Protein AF-A0A662MSS7-F1 (afdb_monomer)

Structure (mmCIF, N/CA/C/O backbone):
data_AF-A0A662MSS7-F1
#
_entry.id   AF-A0A662MSS7-F1
#
loop_
_atom_site.group_PDB
_atom_site.id
_atom_site.type_symbol
_atom_site.label_atom_id
_atom_site.label_alt_id
_atom_site.label_comp_id
_atom_site.label_asym_id
_atom_site.label_entity_id
_atom_site.label_seq_id
_atom_site.pdbx_PDB_ins_code
_atom_site.Cartn_x
_atom_site.Cartn_y
_atom_site.Cartn_z
_atom_site.occupancy
_atom_site.B_iso_or_equiv
_atom_site.auth_seq_id
_atom_site.auth_comp_id
_atom_site.auth_asym_id
_atom_site.auth_atom_id
_atom_site.pdbx_PDB_model_num
ATOM 1 N N . MET A 1 1 ? 10.303 -1.886 -15.507 1.00 57.03 1 MET A N 1
ATOM 2 C CA . MET A 1 1 ? 9.021 -2.333 -16.050 1.00 57.03 1 MET A CA 1
ATOM 3 C C . MET A 1 1 ? 9.211 -3.732 -16.575 1.00 57.03 1 MET A C 1
ATOM 5 O O . MET A 1 1 ? 8.990 -4.024 -17.753 1.00 57.03 1 MET A O 1
ATOM 9 N N . ASP A 1 2 ? 9.687 -4.584 -15.674 1.00 58.31 2 ASP A N 1
ATOM 10 C CA . ASP A 1 2 ? 9.754 -6.023 -15.863 1.00 58.31 2 ASP A CA 1
ATOM 11 C C . ASP A 1 2 ? 8.463 -6.709 -15.373 1.00 58.31 2 ASP A C 1
ATOM 13 O O . ASP A 1 2 ? 8.246 -7.881 -15.692 1.00 58.31 2 ASP A O 1
ATOM 17 N N . GLY A 1 3 ? 7.535 -5.946 -14.777 1.00 56.47 3 GLY A N 1
ATOM 18 C CA . GLY A 1 3 ? 6.112 -6.270 -14.711 1.00 56.47 3 GLY A CA 1
ATOM 19 C C . GLY A 1 3 ? 5.727 -7.208 -13.571 1.00 56.47 3 GLY A C 1
ATOM 20 O O . GLY A 1 3 ? 4.730 -7.925 -13.697 1.00 56.47 3 GLY A O 1
ATOM 21 N N . HIS A 1 4 ? 6.492 -7.213 -12.475 1.00 67.62 4 HIS A N 1
ATOM 22 C CA . HIS A 1 4 ? 6.287 -8.103 -11.323 1.00 67.62 4 HIS A CA 1
ATOM 23 C C . HIS A 1 4 ? 5.710 -7.417 -10.082 1.00 67.62 4 HIS A C 1
ATOM 25 O O . HIS A 1 4 ? 5.686 -8.004 -9.011 1.00 67.62 4 HIS A O 1
ATOM 31 N N . ASN A 1 5 ? 5.091 -6.265 -10.265 1.00 69.62 5 ASN A N 1
ATOM 32 C CA . ASN A 1 5 ? 4.289 -5.455 -9.343 1.00 69.62 5 ASN A CA 1
ATOM 33 C C . ASN A 1 5 ? 3.143 -6.173 -8.559 1.00 69.62 5 ASN A C 1
ATOM 35 O O . ASN A 1 5 ? 2.266 -5.586 -7.930 1.00 69.62 5 ASN A O 1
ATOM 39 N N . GLY A 1 6 ? 3.066 -7.502 -8.604 1.00 75.00 6 GLY A N 1
ATOM 40 C CA . GLY A 1 6 ? 2.113 -8.294 -7.834 1.00 75.00 6 GLY A CA 1
ATOM 41 C C . GLY A 1 6 ? 2.415 -8.302 -6.332 1.00 75.00 6 GLY A C 1
ATOM 42 O O . GLY A 1 6 ? 3.570 -8.272 -5.909 1.00 75.00 6 GLY A O 1
ATOM 43 N N . ILE A 1 7 ? 1.364 -8.457 -5.519 1.00 80.69 7 ILE A N 1
ATOM 44 C CA . ILE A 1 7 ? 1.515 -8.724 -4.083 1.00 80.69 7 ILE A CA 1
ATOM 45 C C . ILE A 1 7 ? 2.167 -10.096 -3.901 1.00 80.69 7 ILE A C 1
ATOM 47 O O . ILE A 1 7 ? 1.611 -11.122 -4.300 1.00 80.69 7 ILE A O 1
ATOM 51 N N . SER A 1 8 ? 3.322 -10.116 -3.247 1.00 84.94 8 SER A N 1
ATOM 52 C CA . SER A 1 8 ? 4.061 -11.332 -2.918 1.00 84.94 8 SER A CA 1
ATOM 53 C C . SER A 1 8 ? 3.572 -11.953 -1.609 1.00 84.94 8 SER A C 1
ATOM 55 O O . SER A 1 8 ? 3.489 -13.178 -1.473 1.00 84.94 8 SER A O 1
ATOM 57 N N . LYS A 1 9 ? 3.230 -11.114 -0.623 1.00 87.19 9 LYS A N 1
ATOM 58 C CA . LYS A 1 9 ? 2.864 -11.545 0.730 1.00 87.19 9 LYS A CA 1
ATOM 59 C C . LYS A 1 9 ? 2.110 -10.458 1.485 1.00 87.19 9 LYS A C 1
ATOM 61 O O . LYS A 1 9 ? 2.366 -9.275 1.324 1.00 87.19 9 LYS A O 1
ATOM 66 N N . ILE A 1 10 ? 1.229 -10.879 2.392 1.00 87.69 10 ILE A N 1
ATOM 67 C CA . ILE A 1 10 ? 0.607 -9.992 3.380 1.00 87.69 10 ILE A CA 1
ATOM 68 C C . ILE A 1 10 ? 0.927 -10.512 4.777 1.00 87.69 10 ILE A C 1
ATOM 70 O O . ILE A 1 10 ? 0.652 -11.671 5.099 1.00 87.69 10 ILE A O 1
ATOM 74 N N . VAL A 1 11 ? 1.506 -9.657 5.614 1.00 91.44 11 VAL A N 1
ATOM 75 C CA . VAL A 1 11 ? 1.733 -9.917 7.037 1.00 91.44 11 VAL A CA 1
ATOM 76 C C . VAL A 1 11 ? 0.698 -9.152 7.839 1.00 91.44 11 VAL A C 1
ATOM 78 O O . VAL A 1 11 ? 0.539 -7.946 7.688 1.00 91.44 11 VAL A O 1
ATOM 81 N N . VAL A 1 12 ? 0.004 -9.856 8.729 1.00 91.50 12 VAL A N 1
ATOM 82 C CA . VAL A 1 12 ? -0.975 -9.241 9.626 1.00 91.50 12 VAL A CA 1
ATOM 83 C C . VAL A 1 12 ? -0.407 -9.220 11.036 1.00 91.50 12 VAL A C 1
ATOM 85 O O . VAL A 1 12 ? -0.166 -10.264 11.642 1.00 91.50 12 VAL A O 1
ATOM 88 N N . MET A 1 13 ? -0.213 -8.019 11.567 1.00 93.44 13 MET A N 1
ATOM 89 C CA . MET A 1 13 ? 0.229 -7.767 12.934 1.00 93.44 13 MET A CA 1
ATOM 90 C C . MET A 1 13 ? -0.923 -7.147 13.712 1.00 93.44 13 MET A C 1
ATOM 92 O O . MET A 1 13 ? -1.553 -6.209 13.233 1.00 93.44 13 MET A O 1
ATOM 96 N N . TYR A 1 14 ? -1.220 -7.633 14.914 1.00 93.00 14 TYR A N 1
ATOM 97 C CA . TYR A 1 14 ? -2.339 -7.095 15.684 1.00 93.00 14 TYR A CA 1
ATOM 98 C C . TYR A 1 14 ? -2.073 -7.048 17.186 1.00 93.00 14 TYR A C 1
ATOM 100 O O . TYR A 1 14 ? -1.357 -7.871 17.758 1.00 93.00 14 TYR A O 1
ATOM 108 N N . THR A 1 15 ? -2.692 -6.061 17.823 1.00 92.19 15 THR A N 1
ATOM 109 C CA . THR A 1 15 ? -2.851 -5.922 19.271 1.00 92.19 15 THR A CA 1
ATOM 110 C C . THR A 1 15 ? -4.346 -5.921 19.607 1.00 92.19 15 THR A C 1
ATOM 112 O O . THR A 1 15 ? -5.191 -6.106 18.734 1.00 92.19 15 THR A O 1
ATOM 115 N N . SER A 1 16 ? -4.711 -5.685 20.870 1.00 88.81 16 SER A N 1
ATOM 116 C CA . SER A 1 16 ? -6.121 -5.559 21.259 1.00 88.81 16 SER A CA 1
ATOM 117 C C . SER A 1 16 ? -6.818 -4.310 20.703 1.00 88.81 16 SER A C 1
ATOM 119 O O . SER A 1 16 ? -8.040 -4.234 20.773 1.00 88.81 16 SER A O 1
ATOM 121 N N . THR A 1 17 ? -6.077 -3.315 20.201 1.00 88.88 17 THR A N 1
ATOM 122 C CA . THR A 1 17 ? -6.637 -2.019 19.758 1.00 88.88 17 THR A CA 1
ATOM 123 C C . THR A 1 17 ? -6.234 -1.612 18.345 1.00 88.88 17 THR A C 1
ATOM 125 O O . THR A 1 17 ? -6.752 -0.618 17.836 1.00 88.88 17 THR A O 1
ATOM 128 N N . LYS A 1 18 ? -5.308 -2.346 17.723 1.00 91.19 18 LYS A N 1
ATOM 129 C CA . LYS A 1 18 ? -4.714 -1.996 16.436 1.00 91.19 18 LYS A CA 1
ATOM 130 C C . LYS A 1 18 ? -4.464 -3.242 15.597 1.00 91.19 18 LYS A C 1
ATOM 132 O O . LYS A 1 18 ? -3.941 -4.227 16.109 1.00 91.19 18 LYS A O 1
ATOM 137 N N . VAL A 1 19 ? -4.761 -3.160 14.307 1.00 91.19 19 VAL A N 1
ATOM 138 C CA . VAL A 1 19 ? -4.320 -4.126 13.295 1.00 91.19 19 VAL A CA 1
ATOM 139 C C . VAL A 1 19 ? -3.476 -3.385 12.264 1.00 91.19 19 VAL A C 1
ATOM 141 O O . VAL A 1 19 ? -3.855 -2.301 11.831 1.00 91.19 19 VAL A O 1
ATOM 144 N N . THR A 1 20 ? -2.342 -3.952 11.874 1.00 91.69 20 THR A N 1
ATOM 145 C CA . THR A 1 20 ? -1.502 -3.476 10.777 1.00 91.69 20 THR A CA 1
ATOM 146 C C . THR A 1 20 ? -1.367 -4.587 9.748 1.00 91.69 20 THR A C 1
ATOM 148 O O . THR A 1 20 ? -0.951 -5.698 10.077 1.00 91.69 20 THR A O 1
ATOM 151 N N . TYR A 1 21 ? -1.734 -4.273 8.514 1.00 88.69 21 TYR A N 1
ATOM 152 C CA . TYR A 1 21 ? -1.478 -5.092 7.342 1.00 88.69 21 TYR A CA 1
ATOM 153 C C . TYR A 1 21 ? -0.230 -4.532 6.680 1.00 88.69 21 TYR A C 1
ATOM 155 O O . TYR A 1 21 ? -0.224 -3.368 6.293 1.00 88.69 21 TYR A O 1
ATOM 163 N N . GLU A 1 22 ? 0.814 -5.340 6.603 1.00 90.06 22 GLU A N 1
ATOM 164 C CA . GLU A 1 22 ? 2.012 -5.065 5.820 1.00 90.06 22 GLU A CA 1
ATOM 165 C C . GLU A 1 22 ? 1.892 -5.853 4.514 1.00 90.06 22 GLU A C 1
ATOM 167 O O . GLU A 1 22 ? 1.699 -7.072 4.534 1.00 90.06 22 GLU A O 1
ATOM 172 N N . ILE A 1 23 ? 1.905 -5.146 3.392 1.00 86.56 23 ILE A N 1
ATOM 173 C CA . ILE A 1 23 ? 1.662 -5.676 2.054 1.00 86.56 23 ILE A CA 1
ATOM 174 C C . ILE A 1 23 ? 2.982 -5.589 1.307 1.00 86.56 23 ILE A C 1
ATOM 176 O O . ILE A 1 23 ? 3.516 -4.503 1.128 1.00 86.56 23 ILE A O 1
ATOM 180 N N . HIS A 1 24 ? 3.510 -6.739 0.918 1.00 87.31 24 HIS A N 1
ATOM 181 C CA . HIS A 1 24 ? 4.757 -6.853 0.183 1.00 87.31 24 HIS A CA 1
ATOM 182 C C . HIS A 1 24 ? 4.455 -7.027 -1.301 1.00 87.31 24 HIS A C 1
ATOM 184 O O . HIS A 1 24 ? 3.584 -7.829 -1.659 1.00 87.31 24 HIS A O 1
ATOM 190 N N . PHE A 1 25 ? 5.218 -6.344 -2.141 1.00 84.81 25 PHE A N 1
ATOM 191 C CA . PHE A 1 25 ? 5.198 -6.441 -3.597 1.00 84.81 25 PHE A CA 1
ATOM 192 C C . PHE A 1 25 ? 6.547 -6.967 -4.073 1.00 84.8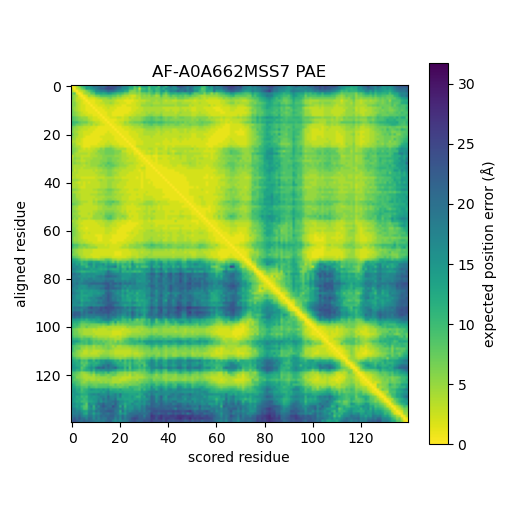1 25 PHE A C 1
ATOM 194 O O . PHE A 1 25 ? 7.560 -6.703 -3.431 1.00 84.81 25 PHE A O 1
ATOM 201 N N . TYR A 1 26 ? 6.584 -7.753 -5.151 1.00 83.44 26 TYR A N 1
ATOM 202 C CA . TYR A 1 26 ? 7.873 -8.276 -5.625 1.00 83.44 26 TYR A CA 1
ATOM 203 C C . TYR A 1 26 ? 8.804 -7.183 -6.162 1.00 83.44 26 TYR A C 1
ATOM 205 O O . TYR A 1 26 ? 10.014 -7.387 -6.127 1.00 83.44 26 TYR A O 1
ATOM 213 N N . ASP A 1 27 ? 8.254 -6.061 -6.627 1.00 78.81 27 ASP A N 1
ATOM 214 C CA . ASP A 1 27 ? 9.005 -4.949 -7.200 1.00 78.81 27 ASP A CA 1
ATOM 215 C C . ASP A 1 27 ? 8.247 -3.613 -7.052 1.00 78.81 27 ASP A C 1
ATOM 217 O O . ASP A 1 27 ? 7.047 -3.618 -6.780 1.00 78.81 27 ASP 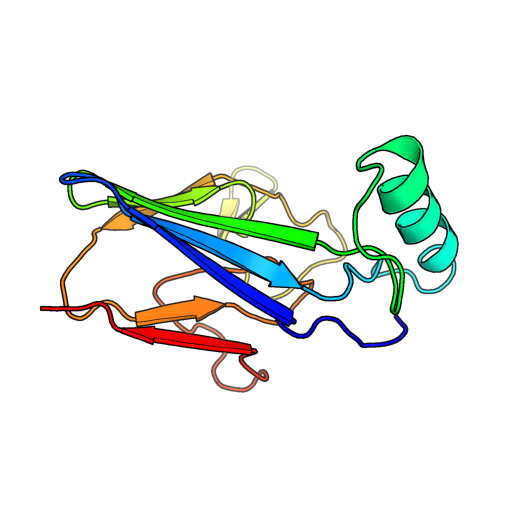A O 1
ATOM 221 N N . GLU A 1 28 ? 8.954 -2.493 -7.226 1.00 77.56 28 GLU A N 1
ATOM 222 C CA . GLU A 1 28 ? 8.400 -1.160 -7.487 1.00 77.56 28 GLU A CA 1
ATOM 223 C C . GLU A 1 28 ? 9.010 -0.609 -8.780 1.00 77.56 28 GLU A C 1
ATOM 225 O O . GLU A 1 28 ? 9.979 0.158 -8.762 1.00 77.56 28 GLU A O 1
ATOM 230 N N . ASP A 1 29 ? 8.396 -0.990 -9.900 1.00 73.00 29 ASP A N 1
ATOM 231 C CA . ASP A 1 29 ? 8.788 -0.547 -11.234 1.00 73.00 29 ASP A CA 1
ATOM 232 C C . ASP A 1 29 ? 8.832 0.995 -11.334 1.00 73.00 29 ASP A C 1
ATOM 234 O O . ASP A 1 29 ? 7.840 1.712 -11.127 1.00 73.00 29 ASP A O 1
ATOM 238 N N . HIS A 1 30 ? 9.963 1.531 -11.794 1.00 73.19 30 HIS A N 1
ATOM 239 C CA . HIS A 1 30 ? 10.053 2.940 -12.155 1.00 73.19 30 HIS A CA 1
ATOM 240 C C . HIS A 1 30 ? 9.288 3.188 -13.478 1.00 73.19 30 HIS A C 1
ATOM 242 O O . HIS A 1 30 ? 9.446 2.459 -14.460 1.00 73.19 30 HIS A O 1
ATOM 248 N N . PRO A 1 31 ? 8.508 4.281 -13.609 1.00 66.81 31 PRO A N 1
ATOM 249 C CA . PRO A 1 31 ? 7.636 4.524 -14.764 1.00 66.81 31 PRO A CA 1
ATOM 250 C C . PRO A 1 31 ? 8.412 4.850 -16.035 1.00 66.81 31 PRO A C 1
ATOM 252 O O . PRO A 1 31 ? 7.863 4.773 -17.132 1.00 66.81 31 PRO A O 1
ATOM 255 N N . ASP A 1 32 ? 9.664 5.280 -15.885 1.00 68.50 32 ASP A N 1
ATOM 256 C CA . ASP A 1 32 ? 10.622 5.378 -16.978 1.00 68.50 32 ASP A CA 1
ATOM 257 C C . ASP A 1 32 ? 11.450 4.082 -17.038 1.00 68.50 32 ASP A C 1
ATOM 259 O O . ASP A 1 32 ? 12.348 3.907 -16.203 1.00 68.50 32 ASP A O 1
ATOM 263 N N . PRO A 1 33 ? 11.207 3.209 -18.039 1.00 72.62 33 PRO A N 1
ATOM 264 C CA . PRO A 1 33 ? 11.914 1.939 -18.182 1.00 72.62 33 PRO A CA 1
ATOM 265 C C . PRO A 1 33 ? 13.423 2.094 -18.385 1.00 72.62 33 PRO A C 1
ATOM 267 O O . PRO A 1 33 ? 14.165 1.132 -18.220 1.00 72.62 33 PRO A O 1
ATOM 270 N N . ALA A 1 34 ? 13.900 3.277 -18.791 1.00 79.44 34 ALA A N 1
ATOM 271 C CA . ALA A 1 34 ? 15.322 3.503 -19.023 1.00 79.44 34 ALA A CA 1
ATOM 272 C C . ALA A 1 34 ? 16.138 3.573 -17.724 1.00 79.44 34 ALA A C 1
ATOM 274 O O . ALA A 1 34 ? 17.354 3.379 -17.771 1.00 79.44 34 ALA A O 1
ATOM 275 N N . ILE A 1 35 ? 15.497 3.871 -16.588 1.00 80.75 35 ILE A N 1
ATOM 276 C CA . ILE A 1 35 ? 16.181 4.042 -15.296 1.00 80.75 35 ILE A CA 1
ATOM 277 C C . ILE A 1 35 ? 15.725 3.066 -14.216 1.00 80.75 35 ILE A C 1
ATOM 279 O O . ILE A 1 35 ? 16.399 2.957 -13.199 1.00 80.75 35 ILE A O 1
ATOM 283 N N . ASP A 1 36 ? 14.656 2.331 -14.466 1.00 78.94 36 ASP A N 1
ATOM 284 C CA . ASP A 1 36 ? 14.108 1.245 -13.658 1.00 78.94 36 ASP A CA 1
ATOM 285 C C . ASP A 1 36 ? 15.155 0.342 -12.992 1.00 78.94 36 ASP A C 1
ATOM 287 O O . ASP A 1 36 ? 15.383 0.457 -11.795 1.00 78.94 36 ASP A O 1
ATOM 291 N N . ALA A 1 37 ? 15.971 -0.370 -13.771 1.00 85.56 37 ALA A N 1
ATOM 292 C CA . ALA A 1 37 ? 17.016 -1.223 -13.201 1.00 85.56 37 ALA A CA 1
ATOM 293 C C . ALA A 1 37 ? 18.009 -0.481 -12.270 1.00 85.56 37 ALA A C 1
ATOM 295 O O . ALA A 1 37 ? 18.588 -1.071 -11.357 1.00 85.56 37 ALA A O 1
ATOM 296 N N . SER A 1 38 ? 18.253 0.818 -12.499 1.00 89.25 38 SER A N 1
ATOM 297 C CA . SER A 1 38 ? 19.107 1.630 -11.616 1.00 89.25 38 SER A CA 1
ATOM 298 C C . SER A 1 38 ? 18.375 2.118 -10.361 1.00 89.25 38 SER A C 1
ATOM 300 O O . SER A 1 38 ? 19.008 2.301 -9.314 1.00 89.25 38 SER A O 1
ATOM 302 N N . TYR A 1 39 ? 17.060 2.311 -10.465 1.00 83.94 39 TYR A N 1
ATOM 303 C CA . TYR A 1 39 ? 16.159 2.626 -9.366 1.00 83.94 39 TYR A CA 1
ATOM 304 C C . TYR A 1 39 ? 16.085 1.442 -8.399 1.00 83.94 39 TYR A C 1
ATOM 306 O O . TYR A 1 39 ? 16.431 1.616 -7.228 1.00 83.94 39 TYR A O 1
ATOM 314 N N . ASP A 1 40 ? 15.812 0.235 -8.899 1.00 86.69 40 ASP A N 1
ATOM 315 C CA . ASP A 1 40 ? 15.705 -0.983 -8.081 1.00 86.69 40 ASP A CA 1
ATOM 316 C C . ASP A 1 40 ? 17.013 -1.298 -7.382 1.00 86.69 40 ASP A C 1
ATOM 318 O O . ASP A 1 40 ? 17.058 -1.543 -6.173 1.00 86.69 40 ASP A O 1
ATOM 322 N N . TRP A 1 41 ? 18.122 -1.199 -8.120 1.00 90.69 41 TRP A N 1
ATOM 323 C CA . TRP A 1 41 ? 19.439 -1.406 -7.541 1.00 90.69 41 TRP A CA 1
ATOM 324 C C . TRP A 1 41 ? 19.691 -0.436 -6.380 1.00 90.69 41 TRP A C 1
ATOM 326 O O . TRP A 1 41 ? 20.097 -0.852 -5.294 1.00 90.69 41 TRP A O 1
ATOM 336 N N . THR A 1 42 ? 19.397 0.852 -6.573 1.00 90.00 42 THR A N 1
ATOM 337 C CA . THR A 1 42 ? 19.571 1.874 -5.532 1.00 90.00 42 THR A CA 1
ATOM 338 C C . THR A 1 42 ? 18.670 1.602 -4.328 1.00 90.00 42 THR A C 1
ATOM 340 O O . THR A 1 42 ? 19.144 1.660 -3.189 1.00 90.00 42 THR A O 1
ATOM 343 N N . ARG A 1 43 ? 17.394 1.265 -4.554 1.00 89.94 43 ARG A N 1
ATOM 344 C CA . ARG A 1 43 ? 16.453 0.925 -3.481 1.00 89.94 43 ARG A CA 1
ATOM 345 C C . ARG A 1 43 ? 16.959 -0.266 -2.679 1.00 89.94 43 ARG A C 1
ATOM 347 O O . ARG A 1 43 ? 17.160 -0.121 -1.479 1.00 89.94 43 ARG A O 1
ATOM 354 N N . CYS A 1 44 ? 17.296 -1.378 -3.318 1.00 89.81 44 CYS A N 1
ATOM 355 C CA . CYS A 1 44 ? 17.620 -2.611 -2.598 1.00 89.81 44 CYS A CA 1
ATOM 356 C C . CYS A 1 44 ? 19.014 -2.635 -1.979 1.00 89.81 44 CYS A C 1
ATOM 358 O O . CYS A 1 44 ? 19.245 -3.341 -1.002 1.00 89.81 44 CYS A O 1
ATOM 360 N N . HIS A 1 45 ? 19.959 -1.864 -2.517 1.00 91.06 45 HIS A N 1
ATOM 361 C CA . HIS A 1 45 ? 21.360 -1.966 -2.103 1.00 91.06 45 HIS A CA 1
ATOM 362 C C . HIS A 1 45 ? 21.831 -0.765 -1.284 1.00 91.06 45 HIS A C 1
ATOM 364 O O . HIS A 1 45 ? 22.822 -0.874 -0.559 1.00 91.06 45 HIS A O 1
ATOM 370 N N . ILE A 1 46 ? 21.141 0.376 -1.384 1.00 91.31 46 ILE A N 1
ATOM 371 C CA . ILE A 1 46 ? 21.516 1.609 -0.683 1.00 91.31 46 ILE A CA 1
ATOM 372 C C . ILE A 1 46 ? 20.448 2.014 0.329 1.00 91.31 46 ILE A C 1
ATOM 374 O O . ILE A 1 46 ? 20.787 2.280 1.482 1.00 91.31 46 ILE A O 1
ATOM 378 N N . LEU A 1 47 ? 19.181 2.093 -0.083 1.00 86.19 47 LEU A N 1
ATOM 379 C CA . LEU A 1 47 ? 18.118 2.652 0.762 1.00 86.19 47 LEU A CA 1
ATOM 380 C C . LEU A 1 47 ? 17.529 1.611 1.720 1.00 86.19 47 LEU A C 1
ATOM 382 O O . LEU A 1 47 ? 17.359 1.883 2.909 1.00 86.19 47 LEU A O 1
ATOM 386 N N . TYR A 1 48 ? 17.273 0.413 1.206 1.00 87.81 48 TYR A N 1
ATOM 387 C CA . TYR A 1 48 ? 16.572 -0.677 1.875 1.00 87.81 48 TYR A CA 1
ATOM 388 C C . TYR A 1 48 ? 17.369 -1.986 1.764 1.00 87.81 48 TYR A C 1
ATOM 390 O O . TYR A 1 48 ? 16.900 -2.960 1.174 1.00 87.81 48 TYR A O 1
ATOM 398 N N . PRO A 1 49 ? 18.590 -2.039 2.329 1.00 87.19 49 PRO A N 1
ATOM 399 C CA . PRO A 1 49 ? 19.406 -3.245 2.285 1.00 87.19 49 PRO A CA 1
ATOM 400 C C . PRO A 1 49 ? 18.692 -4.435 2.938 1.00 87.19 49 PRO A C 1
ATOM 402 O O . PRO A 1 49 ? 18.214 -4.338 4.070 1.00 87.19 49 PRO A O 1
ATOM 405 N N . GLY A 1 50 ? 18.682 -5.573 2.238 1.00 88.06 50 GLY A N 1
ATOM 406 C CA . GLY A 1 50 ? 18.096 -6.833 2.712 1.00 88.06 50 GLY A CA 1
ATOM 407 C C . GLY A 1 50 ? 16.658 -7.100 2.258 1.00 88.06 50 GLY A C 1
ATOM 408 O O . GLY A 1 50 ? 16.078 -8.085 2.711 1.00 88.06 50 GLY A O 1
ATOM 409 N N . ARG A 1 51 ? 16.103 -6.247 1.391 1.00 89.00 51 ARG A N 1
ATOM 410 C CA . ARG A 1 51 ? 14.884 -6.525 0.618 1.00 89.00 51 ARG A CA 1
ATOM 411 C C . ARG A 1 51 ? 15.133 -7.616 -0.427 1.00 89.00 51 ARG A C 1
ATOM 413 O O . ARG A 1 51 ? 16.282 -7.843 -0.808 1.00 89.00 51 ARG A O 1
ATOM 420 N N . ASP A 1 52 ? 14.070 -8.304 -0.836 1.00 88.12 52 ASP A N 1
ATOM 421 C CA . ASP A 1 52 ? 14.135 -9.260 -1.947 1.00 88.12 52 ASP A CA 1
ATOM 422 C C . ASP A 1 52 ? 14.396 -8.496 -3.255 1.00 88.12 52 ASP A C 1
ATOM 424 O O . ASP A 1 52 ? 13.728 -7.502 -3.525 1.00 88.12 52 ASP A O 1
ATOM 428 N N . ASP A 1 53 ? 15.395 -8.931 -4.024 1.00 89.25 53 ASP A N 1
ATOM 429 C CA . ASP A 1 53 ? 15.794 -8.348 -5.307 1.00 89.25 53 ASP A CA 1
ATOM 430 C C . ASP A 1 53 ? 15.568 -9.305 -6.499 1.00 89.25 53 ASP A C 1
ATOM 432 O O . ASP A 1 53 ? 16.101 -9.095 -7.590 1.00 89.25 53 ASP A O 1
ATOM 436 N N . THR A 1 54 ? 14.787 -10.380 -6.302 1.00 87.44 54 THR A N 1
ATOM 437 C CA . THR A 1 54 ? 14.583 -11.456 -7.292 1.00 87.44 54 THR A CA 1
ATOM 438 C C . THR A 1 54 ? 13.940 -10.973 -8.599 1.00 87.44 54 THR A C 1
ATOM 440 O O . THR A 1 54 ? 14.264 -11.513 -9.662 1.00 87.44 54 THR A O 1
ATOM 443 N N . TYR A 1 55 ? 13.034 -9.993 -8.532 1.00 82.12 55 TYR A N 1
ATOM 444 C CA . TYR A 1 55 ? 12.247 -9.503 -9.674 1.00 82.12 55 TYR A CA 1
ATOM 445 C C . TYR A 1 55 ? 12.338 -7.984 -9.863 1.00 82.12 55 TYR A C 1
ATOM 447 O O . TYR A 1 55 ? 11.451 -7.420 -10.475 1.00 82.12 55 TYR A O 1
ATOM 455 N N . GLY A 1 56 ? 13.360 -7.347 -9.293 1.00 84.56 56 GLY A N 1
ATOM 456 C CA . GLY A 1 56 ? 13.319 -5.928 -8.947 1.00 84.56 56 GLY A CA 1
ATOM 457 C C . GLY A 1 56 ? 13.275 -5.776 -7.428 1.00 84.56 56 GLY A C 1
ATOM 458 O O . GLY A 1 56 ? 13.420 -6.770 -6.714 1.00 84.56 56 GLY A O 1
ATOM 459 N N . CYS A 1 57 ? 13.187 -4.551 -6.917 1.00 86.56 57 CYS A N 1
ATOM 460 C CA . CYS A 1 57 ? 13.357 -4.320 -5.489 1.00 86.56 57 CYS A CA 1
ATOM 461 C C . CYS A 1 57 ? 12.038 -4.354 -4.715 1.00 86.56 57 CYS A C 1
ATOM 463 O O . CYS A 1 57 ? 11.216 -3.450 -4.868 1.00 86.56 57 CYS A O 1
ATOM 465 N N . GLU A 1 58 ? 11.893 -5.325 -3.804 1.00 87.38 58 GLU A N 1
ATOM 466 C CA . GLU A 1 58 ? 10.688 -5.506 -2.989 1.00 87.38 58 GLU A CA 1
ATOM 467 C C . GLU A 1 58 ? 10.245 -4.200 -2.333 1.00 87.38 58 GLU A C 1
ATOM 469 O O . GLU A 1 58 ? 10.957 -3.599 -1.510 1.00 87.38 58 GLU A O 1
ATOM 474 N N . ASP A 1 59 ? 9.004 -3.828 -2.625 1.00 84.69 59 ASP A N 1
ATOM 475 C CA . ASP A 1 59 ? 8.326 -2.776 -1.903 1.00 84.69 59 ASP A CA 1
ATOM 476 C C . ASP A 1 59 ? 7.419 -3.309 -0.796 1.00 84.69 59 ASP A C 1
ATOM 478 O O . ASP A 1 59 ? 6.891 -4.422 -0.854 1.00 84.69 59 ASP A O 1
ATOM 482 N N . ILE A 1 60 ? 7.309 -2.521 0.273 1.00 85.88 60 ILE A N 1
ATOM 483 C CA . ILE A 1 60 ? 6.504 -2.873 1.433 1.00 85.88 60 ILE A CA 1
ATOM 484 C C . ILE A 1 60 ? 5.685 -1.669 1.845 1.00 85.88 60 ILE A C 1
ATOM 486 O O . ILE A 1 60 ? 6.231 -0.669 2.312 1.00 85.88 60 ILE A O 1
ATOM 490 N N . GLU A 1 61 ? 4.376 -1.875 1.839 1.00 84.44 61 GLU A N 1
ATOM 491 C CA . GLU A 1 61 ? 3.405 -0.885 2.250 1.00 84.44 61 GLU A CA 1
ATOM 492 C C . GLU A 1 61 ? 2.610 -1.293 3.474 1.00 84.44 61 GLU A C 1
ATOM 494 O O . GLU A 1 61 ? 2.558 -2.463 3.857 1.00 84.44 61 GLU A O 1
ATOM 499 N N . SER A 1 62 ? 1.972 -0.312 4.119 1.00 86.88 62 SER A N 1
ATOM 500 C CA . SER A 1 62 ? 1.220 -0.583 5.341 1.00 86.88 62 SER A CA 1
ATOM 501 C C . SER A 1 62 ? -0.129 0.116 5.439 1.00 86.88 62 SER A C 1
ATOM 503 O O . SER A 1 62 ? -0.284 1.312 5.188 1.00 86.88 62 SER A O 1
ATOM 505 N N . ILE A 1 63 ? -1.103 -0.651 5.929 1.00 88.12 63 ILE A N 1
ATOM 506 C CA . ILE A 1 63 ? -2.433 -0.179 6.299 1.00 88.12 63 ILE A CA 1
ATOM 507 C C . ILE A 1 63 ? -2.632 -0.440 7.780 1.00 88.12 63 ILE A C 1
ATOM 509 O O . ILE A 1 63 ? -2.456 -1.559 8.257 1.00 88.12 63 ILE A O 1
ATOM 513 N N . THR A 1 64 ? -3.032 0.581 8.527 1.00 91.31 64 THR A N 1
ATOM 514 C CA . THR A 1 64 ? -3.316 0.445 9.957 1.00 91.31 64 THR A CA 1
ATOM 515 C C . THR A 1 64 ? -4.781 0.720 10.248 1.00 91.31 64 THR A C 1
ATOM 517 O O . THR A 1 64 ? -5.299 1.762 9.873 1.00 91.31 64 THR A O 1
ATOM 520 N N . VAL A 1 65 ? -5.435 -0.172 10.986 1.00 91.38 65 VAL A N 1
ATOM 521 C CA . VAL A 1 65 ? -6.763 0.048 11.563 1.00 91.38 65 VAL A CA 1
ATOM 522 C C . VAL A 1 65 ? -6.613 0.241 13.065 1.00 91.38 65 VAL A C 1
ATOM 524 O O . VAL A 1 65 ? -6.172 -0.667 13.768 1.00 91.38 65 VAL A O 1
ATOM 527 N N . GLU A 1 66 ? -6.973 1.418 13.566 1.00 91.94 66 GLU A N 1
ATOM 528 C CA . GLU A 1 66 ? -6.878 1.766 14.985 1.00 91.94 66 GLU A CA 1
ATOM 529 C C . GLU A 1 66 ? -7.942 2.804 15.352 1.00 91.94 66 GLU A C 1
ATOM 531 O O . GLU A 1 66 ? -8.152 3.777 14.630 1.00 91.94 66 GLU A O 1
ATOM 536 N N . GLY A 1 67 ? -8.626 2.605 16.482 1.00 88.56 67 GLY A N 1
ATOM 537 C CA . GLY A 1 67 ? -9.558 3.605 17.019 1.00 88.56 67 GLY A CA 1
ATOM 538 C C . GLY A 1 67 ? -10.750 3.941 16.112 1.00 88.56 67 GLY A C 1
ATOM 539 O O . GLY A 1 67 ? -11.279 5.043 16.202 1.00 88.56 67 GLY A O 1
ATOM 540 N N . GLY A 1 68 ? -11.170 3.016 15.242 1.00 89.00 68 GLY A N 1
ATOM 541 C CA . GLY A 1 68 ? -12.249 3.260 14.278 1.00 89.00 68 GLY A CA 1
ATOM 542 C C . GLY A 1 68 ? -11.807 3.997 13.009 1.00 89.00 68 GLY A C 1
ATOM 543 O O . GLY A 1 68 ? -12.661 4.415 12.231 1.00 89.00 68 G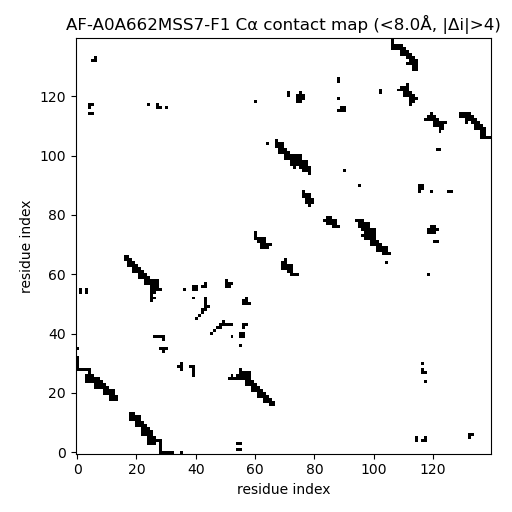LY A O 1
ATOM 544 N N . THR A 1 69 ? -10.500 4.112 12.772 1.00 91.06 69 THR A N 1
ATOM 545 C CA . THR A 1 69 ? -9.925 4.739 11.579 1.00 91.06 69 THR A CA 1
ATOM 546 C C . THR A 1 69 ? -9.006 3.760 10.858 1.00 91.06 69 THR A C 1
ATOM 548 O O . THR A 1 69 ? -8.210 3.065 11.489 1.00 91.06 69 THR A O 1
ATOM 551 N N . ILE A 1 70 ? -9.110 3.722 9.534 1.00 90.00 70 ILE A N 1
ATOM 552 C CA . ILE A 1 70 ? -8.149 3.109 8.619 1.00 90.00 70 ILE A CA 1
ATOM 553 C C . ILE A 1 70 ? -7.164 4.198 8.200 1.00 90.00 70 ILE A C 1
ATOM 555 O O . ILE A 1 70 ? -7.587 5.281 7.799 1.00 90.00 70 ILE A O 1
ATOM 559 N N . LYS A 1 71 ? -5.870 3.915 8.294 1.00 89.50 71 LYS A N 1
ATOM 560 C CA . LYS A 1 71 ? -4.768 4.791 7.903 1.00 89.50 71 LYS A CA 1
ATOM 561 C C . LYS A 1 71 ? -3.974 4.125 6.789 1.00 89.50 71 LYS A C 1
ATOM 563 O O . LYS A 1 71 ? -3.514 2.997 6.976 1.00 89.50 71 LYS A O 1
ATOM 568 N N . PHE A 1 72 ? -3.793 4.841 5.689 1.00 84.44 72 PHE A N 1
ATOM 569 C CA . PHE A 1 72 ? -2.961 4.463 4.548 1.00 84.44 72 PHE A CA 1
ATOM 570 C C . PHE A 1 72 ? -1.699 5.317 4.611 1.00 84.44 72 PHE A C 1
ATOM 572 O O . PHE A 1 72 ? -1.778 6.528 4.413 1.00 84.44 72 PHE A O 1
ATOM 579 N N . ALA A 1 73 ? -0.570 4.742 5.019 1.00 77.00 73 ALA A N 1
ATOM 580 C CA . ALA A 1 73 ? 0.654 5.508 5.235 1.00 77.00 73 ALA A CA 1
ATOM 581 C C . ALA A 1 73 ? 1.442 5.619 3.931 1.00 77.00 73 ALA A C 1
ATOM 583 O O . ALA A 1 73 ? 1.780 4.591 3.363 1.00 77.00 73 ALA A O 1
ATOM 584 N N . GLY A 1 74 ? 1.742 6.842 3.480 1.00 64.88 74 GLY A N 1
ATOM 585 C CA . GLY A 1 74 ? 2.630 7.071 2.333 1.00 64.88 74 GLY A CA 1
ATOM 586 C C . GLY A 1 74 ? 2.194 6.367 1.044 1.00 64.88 74 GLY A C 1
ATOM 587 O O . GLY A 1 74 ? 3.024 6.080 0.211 1.00 64.88 74 GLY A O 1
ATOM 588 N N . THR A 1 75 ? 0.912 6.063 0.905 1.00 65.06 75 THR A N 1
ATOM 589 C CA . THR A 1 75 ? 0.303 5.207 -0.140 1.00 65.06 75 THR A CA 1
ATOM 590 C C . THR A 1 75 ? -1.019 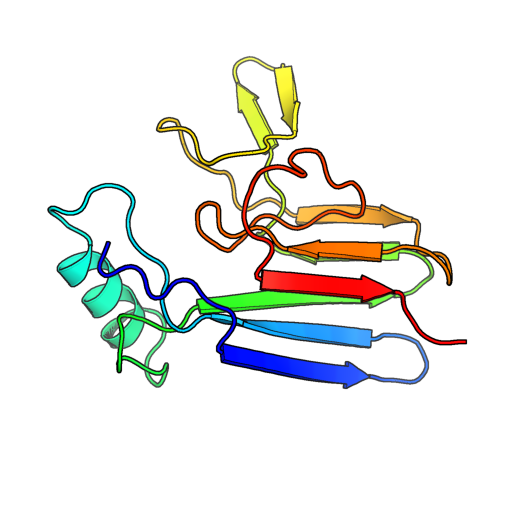5.793 -0.614 1.00 65.06 75 THR A C 1
ATOM 592 O O . THR A 1 75 ? -1.757 5.245 -1.432 1.00 65.06 75 THR A O 1
ATOM 595 N N . TRP A 1 76 ? -1.360 6.952 -0.060 1.00 51.09 76 TRP A N 1
ATOM 596 C CA . TRP A 1 76 ? -2.550 7.671 -0.422 1.00 51.09 76 TRP A CA 1
ATOM 597 C C . TRP A 1 76 ? -2.264 8.536 -1.635 1.00 51.09 76 TRP A C 1
ATOM 599 O O . TRP A 1 76 ? -1.465 9.468 -1.556 1.00 51.09 76 TRP A O 1
ATOM 609 N N . SER A 1 77 ? -2.943 8.264 -2.743 1.00 56.16 77 SER A N 1
ATOM 610 C CA . SER A 1 77 ? -2.779 9.077 -3.938 1.00 56.16 77 SER A CA 1
ATOM 611 C C . SER A 1 77 ? -3.564 10.380 -3.832 1.00 56.16 77 SER A C 1
ATOM 613 O O . SER A 1 77 ? -4.798 10.402 -3.845 1.00 56.16 77 SER A O 1
ATOM 615 N N . ASN A 1 78 ? -2.834 11.488 -3.767 1.00 53.09 78 ASN A N 1
ATOM 616 C CA . ASN A 1 78 ? -3.373 12.830 -3.914 1.00 53.09 78 ASN A CA 1
ATOM 617 C C . ASN A 1 78 ? -2.493 13.605 -4.900 1.00 53.09 78 ASN A C 1
ATOM 619 O O . ASN A 1 78 ? -1.269 13.551 -4.812 1.00 53.09 78 ASN A O 1
ATOM 623 N N . ILE A 1 79 ? -3.102 14.328 -5.841 1.00 56.19 79 ILE A N 1
ATOM 624 C CA . ILE A 1 79 ? -2.417 15.440 -6.503 1.00 56.19 79 ILE A CA 1
ATOM 625 C C . ILE A 1 79 ? -3.029 16.730 -6.002 1.00 56.19 79 ILE A C 1
ATOM 627 O O . ILE A 1 79 ? -4.147 17.072 -6.390 1.00 56.19 79 ILE A O 1
ATOM 631 N N . CYS A 1 80 ? -2.251 17.487 -5.231 1.00 52.78 80 CYS A N 1
ATOM 632 C CA . CYS A 1 80 ? -2.539 18.883 -4.950 1.00 52.78 80 CYS A CA 1
ATOM 633 C C . CYS A 1 80 ? -1.705 19.780 -5.879 1.00 52.78 80 CYS A C 1
ATOM 635 O O . CYS A 1 80 ? -0.542 20.083 -5.614 1.00 52.78 80 CYS A O 1
ATOM 637 N N . ALA A 1 81 ? -2.317 20.268 -6.960 1.00 52.16 81 ALA A N 1
ATOM 638 C CA . ALA A 1 81 ? -1.721 21.277 -7.836 1.00 52.16 81 ALA A CA 1
ATOM 639 C C . ALA A 1 81 ? -2.538 22.573 -7.763 1.00 52.16 81 ALA A C 1
ATOM 641 O O . ALA A 1 81 ? -3.755 22.566 -7.935 1.00 52.16 81 ALA A O 1
ATOM 642 N N . ASN A 1 82 ? -1.877 23.706 -7.501 1.00 53.41 82 ASN A N 1
ATOM 643 C CA . ASN A 1 82 ? -2.514 25.031 -7.421 1.00 53.41 82 ASN A CA 1
ATOM 644 C C . ASN A 1 82 ? -3.725 25.105 -6.462 1.00 53.41 82 ASN A C 1
ATOM 646 O O . ASN A 1 82 ? -4.686 25.826 -6.725 1.00 53.41 82 ASN A O 1
ATOM 650 N N . GLY A 1 83 ? -3.683 24.367 -5.347 1.00 57.41 83 GLY A N 1
ATOM 651 C CA . GLY A 1 83 ? -4.748 24.368 -4.337 1.00 57.41 83 GLY A CA 1
ATOM 652 C C . GLY A 1 83 ? -5.978 23.527 -4.693 1.00 57.41 83 GLY A C 1
ATOM 653 O O . GLY A 1 83 ? -6.972 23.591 -3.974 1.00 57.41 83 GLY A O 1
ATOM 654 N N . VAL A 1 84 ? -5.921 22.738 -5.769 1.00 53.84 84 VAL A N 1
ATOM 655 C CA . VAL A 1 84 ? -6.937 21.735 -6.100 1.00 53.84 84 VAL A CA 1
ATOM 656 C C . VAL A 1 84 ? -6.338 20.364 -5.844 1.00 53.84 84 VAL A C 1
ATOM 658 O O . VAL A 1 84 ? -5.364 19.991 -6.495 1.00 53.84 84 VAL A O 1
ATOM 661 N N . CYS A 1 85 ? -6.919 19.652 -4.883 1.00 61.09 85 CYS A N 1
ATOM 662 C CA . CYS A 1 85 ? -6.550 18.286 -4.557 1.00 61.09 85 CYS A CA 1
ATOM 663 C C . CYS A 1 85 ? -7.544 17.337 -5.226 1.00 61.09 85 CYS A C 1
ATOM 665 O O . CYS A 1 85 ? -8.755 17.462 -5.022 1.00 61.09 85 CYS A O 1
ATOM 667 N N . VAL A 1 86 ? -7.038 16.431 -6.055 1.00 57.25 86 VAL A N 1
ATOM 668 C CA . VAL A 1 86 ? -7.822 15.373 -6.698 1.00 57.25 86 VAL A CA 1
ATOM 669 C C . VAL A 1 86 ? -7.282 14.034 -6.224 1.00 57.25 86 VAL A C 1
ATOM 671 O O . VAL A 1 86 ? -6.084 13.774 -6.340 1.00 57.25 86 VAL A O 1
ATOM 674 N N . GLU A 1 87 ? -8.175 13.200 -5.690 1.00 55.81 87 GLU A N 1
ATOM 675 C CA . GLU A 1 87 ? -7.896 11.782 -5.471 1.00 55.81 87 GLU A CA 1
ATOM 676 C C . GLU A 1 87 ? -7.612 11.168 -6.840 1.00 55.81 87 GLU A C 1
ATOM 678 O O . GLU A 1 87 ? -8.390 11.370 -7.781 1.00 55.81 87 GLU A O 1
ATOM 683 N N . GLN A 1 88 ? -6.467 10.504 -6.984 1.00 48.88 88 GLN A N 1
ATO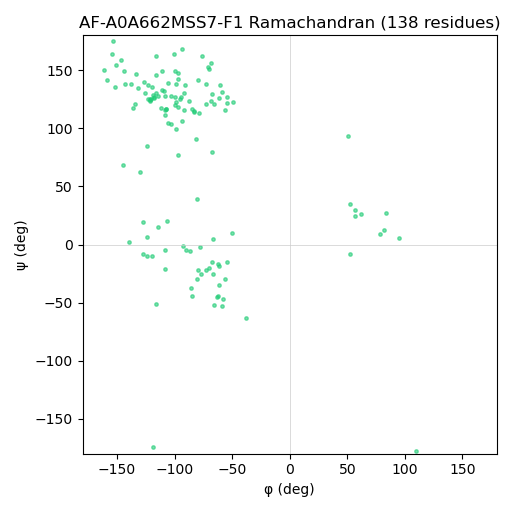M 684 C CA . GLN A 1 88 ? -6.147 9.858 -8.248 1.00 48.88 88 GLN A CA 1
ATOM 685 C C . GLN A 1 88 ? -6.415 8.372 -8.195 1.00 48.88 88 GLN A C 1
ATOM 687 O O . GLN A 1 88 ? -6.596 7.754 -7.153 1.00 48.88 88 GLN A O 1
ATOM 692 N N . THR A 1 89 ? -6.452 7.834 -9.398 1.00 45.91 89 THR A N 1
ATOM 693 C CA . THR A 1 89 ? -6.800 6.460 -9.701 1.00 45.91 89 THR A CA 1
ATOM 694 C C . THR A 1 89 ? -5.675 5.785 -10.502 1.00 45.91 89 THR A C 1
ATOM 696 O O . THR A 1 89 ? -5.686 4.574 -10.711 1.00 45.91 89 THR A O 1
ATOM 699 N N . TYR A 1 90 ? -4.700 6.579 -10.959 1.00 46.09 90 TYR A N 1
ATOM 700 C CA . TYR A 1 90 ? -3.520 6.162 -11.701 1.00 46.09 90 TYR A CA 1
ATOM 701 C C . TYR A 1 90 ? -2.352 7.125 -11.438 1.00 46.09 90 TYR A C 1
ATOM 703 O O . TYR A 1 90 ? -2.572 8.296 -11.138 1.00 46.09 90 TYR A O 1
ATOM 711 N N . ALA A 1 91 ? -1.116 6.648 -11.589 1.00 42.31 91 ALA A N 1
ATOM 712 C CA . ALA A 1 91 ? 0.094 7.447 -11.505 1.00 42.31 91 ALA A CA 1
ATOM 713 C C . ALA A 1 91 ? 0.154 8.396 -12.704 1.00 42.31 91 ALA A C 1
ATOM 715 O O . ALA A 1 91 ? 0.094 7.980 -13.864 1.00 42.31 91 ALA A O 1
ATOM 716 N N . MET A 1 92 ? 0.261 9.692 -12.428 1.00 39.72 92 MET A N 1
ATOM 717 C CA . MET A 1 92 ? 0.523 10.701 -13.445 1.00 39.72 92 MET A CA 1
ATOM 718 C C . MET A 1 92 ? 2.000 11.085 -13.439 1.00 39.72 92 MET A C 1
ATOM 720 O O . MET A 1 92 ? 2.640 11.142 -12.395 1.00 39.72 92 MET A O 1
ATOM 724 N N . GLN A 1 93 ? 2.520 11.450 -14.615 1.00 36.91 93 GLN A N 1
ATOM 725 C CA . GLN A 1 93 ? 3.893 11.939 -14.822 1.00 36.91 93 GLN A CA 1
ATOM 726 C C . GLN A 1 93 ? 4.261 13.150 -13.936 1.00 36.91 93 GLN A C 1
ATOM 728 O O . GLN A 1 93 ? 5.431 13.497 -13.792 1.00 36.91 93 GLN A O 1
ATOM 733 N N . MET A 1 94 ? 3.268 13.804 -13.331 1.00 37.88 94 MET A N 1
ATOM 734 C CA . MET A 1 94 ? 3.460 14.837 -12.324 1.00 37.88 94 MET A CA 1
ATOM 735 C C . MET A 1 94 ? 3.313 14.231 -10.923 1.00 37.88 94 MET A C 1
ATOM 737 O O . MET A 1 94 ? 2.290 14.435 -10.290 1.00 37.88 94 MET A O 1
ATOM 741 N N . TRP A 1 95 ? 4.354 13.524 -10.470 1.00 39.09 95 TRP A N 1
ATOM 742 C CA . TRP A 1 95 ? 4.615 13.148 -9.071 1.00 39.09 95 TRP A CA 1
ATOM 743 C C . TRP A 1 95 ? 3.430 12.491 -8.333 1.00 39.09 95 TRP A C 1
ATOM 745 O O . TRP A 1 95 ? 2.644 13.204 -7.706 1.00 39.09 95 TRP A O 1
ATOM 755 N N . PRO A 1 96 ? 3.312 11.152 -8.308 1.00 44.91 96 PRO A N 1
ATOM 756 C CA . PRO A 1 96 ? 2.497 10.508 -7.282 1.00 44.91 96 PRO A CA 1
ATOM 757 C C . PRO A 1 96 ? 3.019 10.937 -5.903 1.00 44.91 96 PRO A C 1
ATOM 759 O O . PRO A 1 96 ? 4.176 10.706 -5.551 1.00 44.91 96 PRO A O 1
ATOM 762 N N . GLN A 1 97 ? 2.188 11.653 -5.143 1.00 50.50 97 GLN A N 1
ATOM 763 C CA . GLN A 1 97 ? 2.520 12.012 -3.772 1.00 50.50 97 GLN A CA 1
ATOM 764 C C . GLN A 1 97 ? 2.142 10.822 -2.894 1.00 50.50 97 GLN A C 1
ATOM 766 O O . GLN A 1 97 ? 0.968 10.485 -2.784 1.00 50.50 97 GLN A O 1
ATOM 771 N N . HIS A 1 98 ? 3.145 10.184 -2.293 1.00 57.22 98 HIS A N 1
ATOM 772 C CA . HIS A 1 98 ? 2.987 9.222 -1.205 1.00 57.22 98 HIS A CA 1
ATOM 773 C C . HIS A 1 98 ? 2.470 9.984 0.026 1.00 57.22 98 HIS A C 1
ATOM 775 O O . HIS A 1 98 ? 3.243 10.386 0.899 1.00 57.22 98 HIS A O 1
ATOM 781 N N . GLU A 1 99 ? 1.168 10.270 0.075 1.00 59.38 99 GLU A N 1
ATOM 782 C CA . GLU A 1 99 ? 0.561 10.955 1.215 1.00 59.38 99 GLU A CA 1
ATOM 783 C C . GLU A 1 99 ? -0.011 9.962 2.225 1.00 59.38 99 GLU A C 1
ATOM 785 O O . GLU A 1 99 ? -0.113 8.757 1.991 1.00 59.38 99 GLU A O 1
ATOM 790 N N . THR A 1 100 ? -0.361 10.475 3.402 1.00 74.38 100 THR A N 1
ATOM 791 C CA . THR A 1 100 ? -1.103 9.701 4.394 1.00 74.38 100 THR A CA 1
ATOM 792 C C . THR A 1 100 ? -2.589 9.994 4.255 1.00 74.38 100 THR A C 1
ATOM 794 O O . THR A 1 100 ? -2.998 11.151 4.332 1.00 74.38 100 THR A O 1
ATOM 797 N N . GLY A 1 101 ? -3.388 8.946 4.082 1.00 77.94 101 GLY A N 1
ATOM 798 C CA . GLY A 1 101 ? -4.841 9.021 3.989 1.00 77.94 101 GLY A CA 1
ATOM 799 C C . GLY A 1 101 ? -5.515 8.403 5.205 1.00 77.94 101 GLY A C 1
ATOM 800 O O . GLY A 1 101 ? -5.008 7.445 5.789 1.00 77.94 101 GLY A O 1
ATOM 801 N N . GLU A 1 102 ? -6.686 8.924 5.566 1.00 86.12 102 GLU A N 1
ATOM 802 C CA . GLU A 1 102 ? -7.533 8.337 6.603 1.00 86.12 102 GLU A CA 1
ATOM 803 C C . GLU A 1 102 ? -8.954 8.097 6.084 1.00 86.12 102 GLU A C 1
ATOM 805 O O . GLU A 1 102 ? -9.535 8.928 5.377 1.00 86.12 102 GLU A O 1
ATOM 810 N N . ARG A 1 103 ? -9.538 6.958 6.465 1.00 85.31 103 ARG A N 1
ATOM 811 C CA . ARG A 1 103 ? -10.941 6.611 6.206 1.00 85.31 103 ARG A CA 1
ATOM 812 C C . ARG A 1 103 ? -11.596 6.065 7.475 1.00 85.31 103 ARG A C 1
ATOM 814 O O . ARG A 1 103 ? -10.932 5.382 8.254 1.00 85.31 103 ARG A O 1
ATOM 821 N N . PRO A 1 104 ? -12.897 6.307 7.705 1.00 87.75 104 PRO A N 1
ATOM 822 C CA . PRO A 1 104 ? -13.617 5.650 8.791 1.00 87.75 104 PRO A CA 1
ATOM 823 C C . PRO A 1 104 ? -13.607 4.126 8.618 1.00 87.75 104 PRO A C 1
ATOM 825 O O . PRO A 1 104 ? -13.840 3.615 7.523 1.00 87.75 104 PRO A O 1
ATOM 828 N N . TYR A 1 105 ? -13.383 3.396 9.706 1.00 85.19 105 TYR A N 1
ATOM 829 C CA . TYR A 1 105 ? -13.472 1.940 9.730 1.00 85.19 105 TYR A CA 1
ATOM 830 C C . TYR A 1 105 ? -14.886 1.481 10.103 1.00 85.19 105 TYR A C 1
ATOM 832 O O . TYR A 1 105 ? -15.495 1.979 11.051 1.00 85.19 105 TYR A O 1
ATOM 840 N N . SER A 1 106 ? -15.385 0.467 9.397 1.00 81.81 106 SER A N 1
ATOM 841 C CA . SER A 1 106 ? -16.518 -0.349 9.839 1.00 81.81 106 SER A CA 1
ATOM 842 C C . SER A 1 106 ? -16.343 -1.790 9.355 1.00 81.81 106 SER A C 1
ATOM 844 O O . SER A 1 106 ? -15.625 -2.031 8.387 1.00 81.81 106 SER A O 1
ATOM 846 N N . ASN A 1 107 ? -17.011 -2.747 10.006 1.00 70.00 107 ASN A N 1
ATOM 847 C CA . ASN A 1 107 ? -16.826 -4.194 9.788 1.00 70.00 107 ASN A CA 1
ATOM 848 C C . ASN A 1 107 ? -17.262 -4.713 8.399 1.00 70.00 107 ASN A C 1
ATOM 850 O O . ASN A 1 107 ? -17.259 -5.914 8.161 1.00 70.00 107 ASN A O 1
ATOM 854 N N . SER A 1 108 ? -17.670 -3.838 7.483 1.00 74.94 108 SER A N 1
ATOM 855 C CA . SER A 1 108 ? -18.025 -4.182 6.101 1.00 74.94 108 SER A CA 1
ATOM 856 C C . SER A 1 108 ? -17.231 -3.384 5.070 1.00 74.94 108 SER A C 1
ATOM 858 O O . SER A 1 108 ? -17.544 -3.436 3.883 1.00 74.94 108 SER A O 1
ATOM 860 N N . VAL A 1 109 ? -16.249 -2.596 5.511 1.00 76.56 109 VAL A N 1
ATOM 861 C CA . VAL A 1 109 ? -15.403 -1.834 4.600 1.00 76.56 109 VAL A CA 1
ATOM 862 C C . VAL A 1 109 ? -14.462 -2.802 3.897 1.00 76.56 109 VAL A C 1
ATOM 864 O O . VAL A 1 109 ? -13.696 -3.519 4.540 1.00 76.56 109 VAL A O 1
ATOM 867 N N . ALA A 1 110 ? -14.555 -2.818 2.570 1.00 77.62 110 ALA A N 1
ATOM 868 C CA . ALA A 1 110 ? -13.549 -3.428 1.726 1.00 77.62 110 ALA A CA 1
ATOM 869 C C . ALA A 1 110 ? -12.369 -2.465 1.581 1.00 77.62 110 ALA A C 1
ATOM 871 O O . ALA A 1 110 ? -12.573 -1.257 1.479 1.00 77.62 110 ALA A O 1
ATOM 872 N N . ILE A 1 111 ? -11.155 -3.001 1.572 1.00 77.19 111 ILE A N 1
ATOM 873 C CA . ILE A 1 111 ? -9.944 -2.267 1.219 1.00 77.19 111 ILE A CA 1
ATOM 874 C C . ILE A 1 111 ? -9.478 -2.781 -0.138 1.00 77.19 111 ILE A C 1
ATOM 876 O O . ILE A 1 111 ? -9.341 -3.993 -0.327 1.00 77.19 111 ILE A O 1
ATOM 880 N N . TYR A 1 112 ? -9.252 -1.852 -1.057 1.00 75.62 112 TYR A N 1
ATOM 881 C CA . TYR A 1 112 ? -8.790 -2.102 -2.412 1.00 75.62 112 TYR A CA 1
ATOM 882 C C . TYR A 1 112 ? -7.356 -1.617 -2.545 1.00 75.62 112 TYR A C 1
ATOM 884 O O . TYR A 1 112 ? -7.045 -0.496 -2.147 1.00 75.62 112 TYR A O 1
ATOM 892 N N . VAL A 1 113 ? -6.508 -2.466 -3.120 1.00 74.31 113 VAL A N 1
ATOM 893 C CA . VAL A 1 113 ? -5.110 -2.151 -3.425 1.00 74.31 113 VAL A CA 1
ATOM 894 C C . VAL A 1 113 ? -4.905 -2.332 -4.923 1.00 74.31 113 VAL A C 1
ATOM 896 O O . VAL A 1 113 ? -5.232 -3.384 -5.484 1.00 74.31 113 VAL A O 1
ATOM 899 N N . SER A 1 114 ? -4.442 -1.273 -5.579 1.00 65.81 114 SER A N 1
ATOM 900 C CA . SER A 1 114 ? -4.340 -1.183 -7.033 1.00 65.81 114 SER A CA 1
ATOM 901 C C . SER A 1 114 ? -2.899 -1.302 -7.514 1.00 65.81 114 SER A C 1
ATOM 903 O O . SER A 1 114 ? -2.019 -0.629 -6.994 1.00 65.81 114 SER A O 1
ATOM 905 N N . ASN A 1 115 ? -2.708 -2.045 -8.605 1.00 56.34 115 ASN A N 1
ATOM 906 C CA . ASN A 1 115 ? -1.447 -2.174 -9.342 1.00 56.34 115 ASN A CA 1
ATOM 907 C C . ASN A 1 115 ? -1.203 -0.978 -10.285 1.00 56.34 115 ASN A C 1
ATOM 909 O O . ASN A 1 115 ? -0.816 -1.132 -11.437 1.00 56.34 115 ASN A O 1
ATOM 913 N N . VAL A 1 116 ? -1.532 0.245 -9.862 1.00 54.84 116 VAL A N 1
ATOM 914 C CA . VAL A 1 116 ? -0.962 1.397 -10.566 1.00 54.84 116 VAL A CA 1
ATOM 915 C C . VAL A 1 116 ? 0.135 1.905 -9.690 1.00 54.84 116 VAL A C 1
ATOM 917 O O . VAL A 1 116 ? -0.157 2.561 -8.690 1.00 54.84 116 VAL A O 1
ATOM 920 N N . TRP A 1 117 ? 1.366 1.593 -10.104 1.00 56.62 117 TRP A N 1
ATOM 921 C CA . TRP A 1 117 ? 2.538 1.938 -9.315 1.00 56.62 117 TRP A CA 1
ATOM 922 C C . TRP A 1 117 ? 2.428 1.333 -7.905 1.00 56.62 117 TRP A C 1
ATOM 924 O O . TRP A 1 117 ? 2.833 1.982 -6.972 1.00 56.62 117 TRP A O 1
ATOM 934 N N . ASP A 1 118 ? 1.746 0.191 -7.744 1.00 55.19 118 ASP A N 1
ATOM 935 C CA . ASP A 1 118 ? 1.578 -0.642 -6.531 1.00 55.19 118 ASP A CA 1
ATOM 936 C C . ASP A 1 118 ? 1.102 -0.061 -5.206 1.00 55.19 118 ASP A C 1
ATOM 938 O O . ASP A 1 118 ? 0.724 -0.809 -4.305 1.00 55.19 118 ASP A O 1
ATOM 942 N N . HIS A 1 119 ? 0.989 1.250 -5.086 1.00 63.12 119 HIS A N 1
ATOM 943 C CA . HIS A 1 119 ? 0.849 1.857 -3.771 1.00 63.12 119 HIS A CA 1
ATOM 944 C C . HIS A 1 119 ? -0.550 2.404 -3.513 1.00 63.12 119 HIS A C 1
ATOM 946 O O . HIS A 1 119 ? -0.821 2.844 -2.407 1.00 63.12 119 HIS A O 1
ATOM 952 N N . LEU A 1 120 ? -1.477 2.389 -4.480 1.00 68.06 120 LEU A N 1
ATOM 953 C CA . LEU A 1 120 ? -2.757 3.085 -4.316 1.00 68.06 120 LEU A CA 1
ATOM 954 C C . LEU A 1 120 ? -3.775 2.251 -3.534 1.00 68.06 120 LEU A C 1
ATOM 956 O O . LEU A 1 120 ? -4.244 1.209 -4.004 1.00 68.06 120 LEU A O 1
ATOM 960 N N . MET A 1 121 ? -4.142 2.752 -2.353 1.00 76.12 121 MET A N 1
ATOM 961 C CA . MET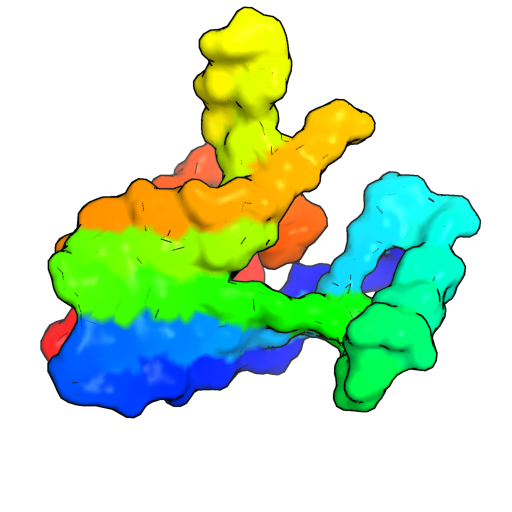 A 1 121 ? -5.034 2.072 -1.413 1.00 76.12 121 MET A CA 1
ATOM 962 C C . MET A 1 121 ? -6.218 2.955 -1.019 1.00 76.12 121 MET A C 1
ATOM 964 O O . MET A 1 121 ? -6.030 4.097 -0.609 1.00 76.12 121 MET A O 1
ATOM 968 N N . ASP A 1 122 ? -7.439 2.421 -1.094 1.00 75.56 122 ASP A N 1
ATOM 969 C CA . ASP A 1 122 ? -8.648 3.100 -0.602 1.00 75.56 122 ASP A CA 1
ATOM 970 C C . ASP A 1 122 ? -9.738 2.084 -0.215 1.00 75.56 122 ASP A C 1
ATOM 972 O O . ASP A 1 122 ? -9.615 0.874 -0.403 1.00 75.56 122 ASP A O 1
ATOM 976 N N . THR A 1 123 ? -10.837 2.582 0.339 1.00 78.00 123 THR A N 1
ATOM 977 C CA . THR A 1 123 ? -12.076 1.863 0.625 1.00 78.00 123 THR A CA 1
ATOM 978 C C . THR A 1 123 ? -13.107 1.959 -0.503 1.00 78.00 123 THR A C 1
ATOM 980 O O . THR A 1 123 ? -14.183 1.363 -0.416 1.00 78.00 123 THR A O 1
ATOM 983 N N . VAL A 1 124 ? -12.784 2.693 -1.573 1.00 73.94 124 VAL A N 1
ATOM 984 C CA . VAL A 1 124 ? -13.603 2.851 -2.779 1.00 73.94 124 VAL A CA 1
ATOM 985 C C . VAL A 1 124 ? -12.815 2.366 -3.988 1.00 73.94 124 VAL A C 1
ATOM 987 O O . VAL A 1 124 ? -11.723 2.855 -4.264 1.00 73.94 124 VAL A O 1
ATOM 990 N N . ASP A 1 125 ? -13.396 1.441 -4.751 1.00 67.12 125 ASP A N 1
ATOM 991 C CA . ASP A 1 125 ? -12.839 1.060 -6.043 1.00 67.12 125 ASP A CA 1
ATOM 992 C C . ASP A 1 125 ? -13.249 2.075 -7.117 1.00 67.12 125 ASP A C 1
ATOM 994 O O . ASP A 1 125 ? -14.303 1.968 -7.744 1.00 67.12 125 ASP A O 1
ATOM 998 N N . SER A 1 126 ? -12.417 3.098 -7.305 1.00 59.69 126 SER A N 1
ATOM 999 C CA . SER A 1 126 ? -12.603 4.097 -8.361 1.00 59.69 126 SER A CA 1
ATOM 1000 C C . SER A 1 126 ? -12.163 3.603 -9.748 1.00 59.69 126 SER A C 1
ATOM 1002 O O . SER A 1 126 ? -12.333 4.334 -10.723 1.00 59.69 126 SER A O 1
ATOM 1004 N N . ASN A 1 127 ? -11.634 2.373 -9.863 1.00 55.28 127 ASN A N 1
ATOM 1005 C CA . ASN A 1 127 ? -11.168 1.789 -11.126 1.00 55.28 127 ASN A CA 1
ATOM 1006 C C . ASN A 1 127 ? -11.409 0.282 -11.229 1.00 55.28 127 ASN A C 1
ATOM 1008 O O . ASN A 1 127 ? -10.447 -0.496 -11.227 1.00 55.28 127 ASN A O 1
ATOM 1012 N N . PRO A 1 128 ? -12.670 -0.146 -11.335 1.00 56.81 128 PRO A N 1
ATOM 1013 C CA . PRO A 1 128 ? -13.008 -1.566 -11.364 1.00 56.81 128 PRO A CA 1
ATOM 1014 C C . PRO A 1 128 ? -12.417 -2.314 -12.570 1.00 56.81 128 PRO A C 1
ATOM 1016 O O . PRO A 1 128 ? -12.349 -3.539 -12.543 1.00 56.81 128 PRO A O 1
ATOM 1019 N N . ASP A 1 129 ? -11.983 -1.593 -13.609 1.00 50.53 129 ASP A N 1
ATOM 1020 C CA . ASP A 1 129 ? -11.463 -2.156 -14.859 1.00 50.53 129 ASP A CA 1
ATOM 1021 C C . ASP A 1 129 ? -9.956 -2.472 -14.820 1.00 50.53 129 ASP A C 1
ATOM 1023 O O . ASP A 1 129 ? -9.428 -3.042 -15.775 1.00 50.53 129 ASP A O 1
ATOM 1027 N N . MET A 1 130 ? -9.249 -2.110 -13.745 1.00 52.62 130 MET A N 1
ATOM 1028 C CA . MET A 1 130 ? -7.850 -2.504 -13.551 1.00 52.62 130 MET A CA 1
ATOM 1029 C C . MET A 1 130 ? -7.728 -3.734 -12.664 1.00 52.62 130 MET A C 1
ATOM 1031 O O . MET A 1 130 ? -8.429 -3.847 -11.655 1.00 52.62 130 MET A O 1
ATOM 1035 N N . ASP A 1 131 ? -6.768 -4.598 -12.999 1.00 52.50 131 ASP A N 1
ATOM 1036 C CA . ASP A 1 131 ? -6.437 -5.777 -12.205 1.00 52.50 131 ASP A CA 1
ATOM 1037 C C . ASP A 1 131 ? -6.127 -5.377 -10.754 1.00 52.50 131 ASP A C 1
ATOM 1039 O O . ASP A 1 131 ? -5.255 -4.550 -10.466 1.00 52.50 131 ASP A O 1
ATOM 1043 N N . LYS A 1 132 ? -6.900 -5.948 -9.823 1.00 56.59 132 LYS A N 1
ATOM 1044 C CA . LYS A 1 132 ? -6.718 -5.764 -8.382 1.00 56.59 132 LYS A CA 1
ATOM 1045 C C . LYS A 1 132 ? -5.875 -6.905 -7.847 1.00 56.59 132 LYS A C 1
ATOM 1047 O O . LYS A 1 132 ? -6.248 -8.067 -7.995 1.00 56.59 132 LYS A O 1
ATOM 1052 N N . ASN A 1 133 ? -4.794 -6.570 -7.152 1.00 54.81 133 ASN A N 1
ATOM 1053 C CA . ASN A 1 133 ? -3.944 -7.579 -6.526 1.00 54.81 133 ASN A CA 1
ATOM 1054 C C . ASN A 1 133 ? -4.540 -8.080 -5.197 1.00 54.81 133 ASN A C 1
ATOM 1056 O O . ASN A 1 133 ? -4.233 -9.192 -4.768 1.00 54.81 133 ASN A O 1
ATOM 1060 N N . TRP A 1 134 ? -5.420 -7.302 -4.547 1.00 49.69 134 TRP A N 1
ATOM 1061 C CA . TRP A 1 134 ? -6.065 -7.700 -3.293 1.00 49.69 134 TRP A CA 1
ATOM 1062 C C . TRP A 1 134 ? -7.365 -6.936 -3.007 1.00 49.69 134 TRP A C 1
ATOM 1064 O O . TRP A 1 134 ? -7.466 -5.731 -3.240 1.00 49.69 134 TRP A O 1
ATOM 1074 N N . GLY A 1 135 ? -8.350 -7.658 -2.462 1.00 52.66 135 GLY A N 1
ATOM 1075 C CA . GLY A 1 135 ? -9.595 -7.115 -1.925 1.00 52.66 135 GLY A CA 1
ATOM 1076 C C . GLY A 1 135 ? -9.909 -7.792 -0.595 1.00 52.66 135 GLY A C 1
ATOM 1077 O O . GLY A 1 135 ? -10.091 -9.010 -0.545 1.00 52.66 135 GLY A O 1
ATOM 1078 N N . TYR A 1 136 ? -9.946 -7.020 0.489 1.00 48.97 136 TYR A N 1
ATOM 1079 C CA . TYR A 1 136 ? -10.193 -7.544 1.834 1.00 48.97 136 TYR A CA 1
ATOM 1080 C C . TYR A 1 136 ? -11.392 -6.883 2.487 1.00 48.97 136 TYR A C 1
ATOM 1082 O O . TYR A 1 136 ? -11.420 -5.668 2.643 1.00 48.97 136 TYR A O 1
ATOM 1090 N N . THR A 1 137 ? -12.347 -7.695 2.928 1.00 46.22 137 THR A N 1
ATOM 1091 C CA . THR A 1 137 ? -13.406 -7.317 3.871 1.00 46.22 137 THR A CA 1
ATOM 1092 C C . THR A 1 137 ? -13.017 -7.810 5.263 1.00 46.22 137 THR A C 1
ATOM 1094 O O . THR A 1 137 ? -12.694 -8.990 5.420 1.00 46.22 137 THR A O 1
ATOM 1097 N N . SER A 1 138 ? -13.018 -6.930 6.266 1.00 39.44 138 SER A N 1
ATOM 1098 C CA . SER A 1 138 ? -12.539 -7.272 7.611 1.00 39.44 138 SER A CA 1
ATOM 1099 C C . SER A 1 138 ? -13.505 -8.131 8.442 1.00 39.44 138 SER A C 1
ATOM 1101 O O . SER A 1 138 ? -14.687 -8.272 8.141 1.00 39.44 138 SER A O 1
ATOM 1103 N N . TRP A 1 139 ? -12.933 -8.736 9.489 1.00 40.78 139 TRP A N 1
ATOM 1104 C CA . TRP A 1 139 ? -13.510 -9.731 10.397 1.00 40.78 139 TRP A CA 1
ATOM 1105 C C . TRP A 1 139 ? -14.578 -9.186 11.362 1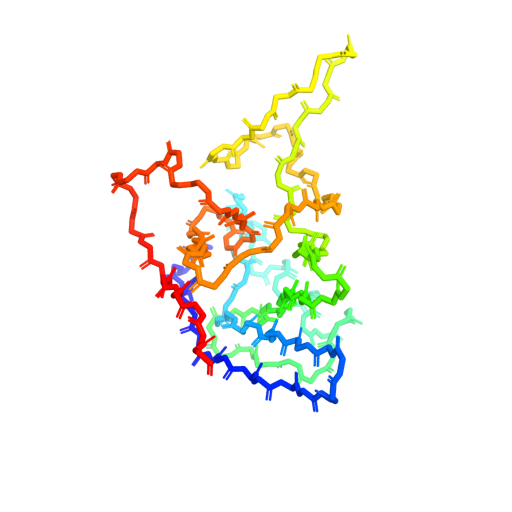.00 40.78 139 TRP A C 1
ATOM 1107 O O . TRP A 1 139 ? -14.545 -8.022 11.765 1.00 40.78 139 TRP A O 1
ATOM 1117 N N . THR A 1 140 ? -15.481 -10.087 11.769 1.00 34.84 140 THR A N 1
ATOM 1118 C CA . THR A 1 140 ? -16.442 -9.944 12.883 1.00 34.84 140 THR A CA 1
ATOM 1119 C C . THR A 1 140 ? -15.790 -10.015 14.252 1.00 34.84 140 THR A C 1
ATOM 1121 O O . THR A 1 1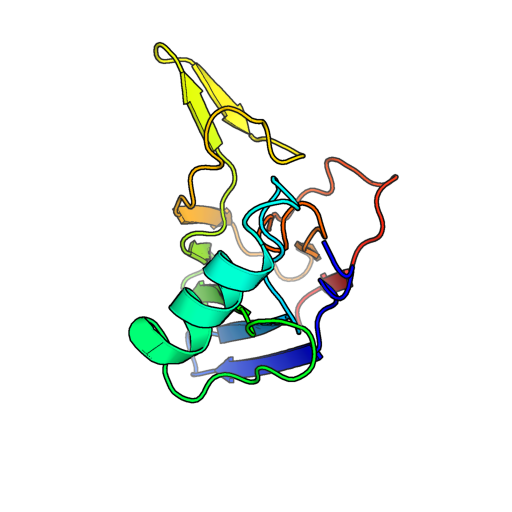40 ? -14.944 -10.923 14.428 1.00 34.84 140 THR A O 1
#

Foldseek 3Di:
DLPQQFFPDWDWDDDPFKIKIKTKTQAQADPPNVCRVVVQCCCDPPVNDPAHCPRGGMDIFMWMDGPQKIKGALLFFWDQDPNDIDRDDADDPPDRGRHMDMDGDDQFQKWWFASRSRRHIDSDNPDPPGDTSDIDRHDD

Radius of gyration: 15.41 Å; Cα contacts (8 Å, |Δi|>4): 302; chains: 1; bounding box: 40×37×40 Å

Secondary structure (DSSP, 8-state):
--S--SEEEEEEEE-SSEEEEEEEES----SSTTTHHHHHHHIIIIISTTS--BTBPPEEE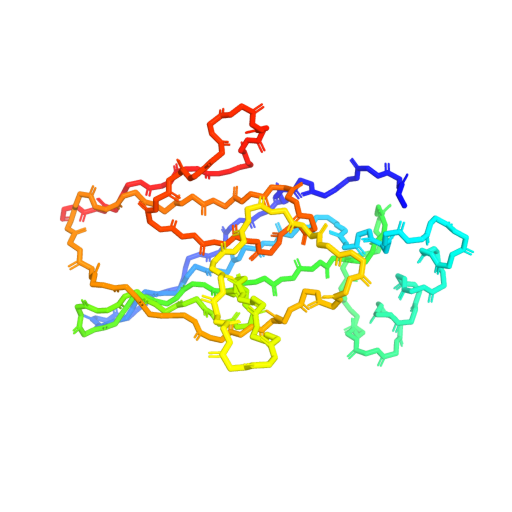EEEEETTEEEEEEEEEEEEETTEEEE-SS--SS--EEEEEEEE--TT-EEEEE-STTTEEESS-S-TTSPEEEEEEPP-

pLDDT: mean 72.43, std 16.69, range [34.84, 93.44]

Mean predicted aligned error: 8.91 Å

Solvent-accessible surface area (backbone atoms only — not comparable to full-atom values): 7970 Å² total; per-residue (Å²): 88,87,80,42,50,46,67,72,47,76,48,80,46,74,61,100,66,37,41,34,41,37,42,30,22,36,16,64,62,37,94,53,63,90,48,14,74,61,49,26,49,43,41,29,69,68,75,42,67,84,48,56,62,92,60,38,21,41,36,76,45,48,37,36,41,42,90,59,31,33,37,31,55,54,23,18,48,43,44,72,58,96,87,46,72,44,81,57,86,62,76,51,98,77,62,72,38,61,32,74,38,77,44,83,52,56,70,76,48,41,42,36,38,32,62,45,82,60,45,36,55,41,74,64,81,86,55,83,90,53,75,63,72,47,79,46,67,54,78,133

Nearest PDB structures (foldseek):
  2pfc-assembly1_A-2  TM=4.072E-01  e=6.905E+00  Mycobacterium tuberculosis
  5ul5-assembly1_A  TM=3.847E-01  e=9.900E+00  Bos taurus

Sequence (140 aa):
MDGHNGISKIVVMYTSTKVTYEIHFYDEDHPDPAIDASYDWTRCHILYPGRDDTYGCEDIESITVEGGTIKFAGTWSNICANGVCVEQTYAMQMWPQHETGERPYSNSVAIYVSNVWDHLMDTVDSNPDMDKNWGYTSWT